Protein AF-A0A507QK58-F1 (afdb_monomer)

InterPro domains:
  IPR000727 Target SNARE coiled-coil homology domain [PS50192] (80-142)
  IPR000727 Target SNARE coiled-coil homology domain [SM00397] (75-142)
  IPR039899 BET1, SNARE domain [cd15853] (83-141)

Structure (mmCIF, N/CA/C/O backbone):
data_AF-A0A507QK58-F1
#
_entry.id   AF-A0A507QK58-F1
#
loop_
_atom_site.group_PDB
_atom_site.id
_atom_site.type_symbol
_atom_site.label_atom_id
_atom_site.label_alt_id
_atom_site.label_comp_id
_atom_site.label_asym_id
_atom_site.label_entity_id
_atom_site.label_seq_id
_atom_site.pdbx_PDB_ins_code
_atom_site.Cartn_x
_atom_site.Cartn_y
_atom_site.Cartn_z
_atom_site.occupancy
_atom_site.B_iso_or_equiv
_atom_site.auth_seq_id
_atom_site.auth_comp_id
_atom_site.auth_asym_id
_atom_site.auth_atom_id
_atom_site.pdbx_PDB_model_num
ATOM 1 N N . MET A 1 1 ? 40.208 -22.226 3.599 1.00 41.59 1 MET A N 1
ATOM 2 C CA . MET A 1 1 ? 40.066 -21.003 4.420 1.00 41.59 1 MET A CA 1
ATOM 3 C C . MET A 1 1 ? 38.641 -20.965 4.947 1.00 41.59 1 MET A C 1
ATOM 5 O O . MET A 1 1 ? 37.721 -20.865 4.149 1.00 41.59 1 MET A O 1
ATOM 9 N N . ALA A 1 2 ? 38.454 -21.193 6.249 1.00 42.97 2 ALA A N 1
ATOM 10 C CA . ALA A 1 2 ? 37.135 -21.342 6.863 1.00 42.97 2 ALA A CA 1
ATOM 11 C C . ALA A 1 2 ? 36.538 -19.976 7.243 1.00 42.97 2 ALA A C 1
ATOM 13 O O . ALA A 1 2 ? 37.202 -19.134 7.845 1.00 42.97 2 ALA A O 1
ATOM 14 N N . SER A 1 3 ? 35.279 -19.784 6.864 1.00 49.81 3 SER A N 1
ATOM 15 C CA . SER A 1 3 ? 34.431 -18.608 7.063 1.00 49.81 3 SER A CA 1
ATOM 16 C C . SER A 1 3 ? 34.150 -18.307 8.540 1.00 49.81 3 SER A C 1
ATOM 18 O O . SER A 1 3 ? 33.699 -19.187 9.274 1.00 49.81 3 SER A O 1
ATOM 20 N N . ARG A 1 4 ? 34.324 -17.047 8.959 1.00 54.19 4 ARG A N 1
ATOM 21 C CA . ARG A 1 4 ? 33.933 -16.551 10.288 1.00 54.19 4 ARG A CA 1
ATOM 22 C C . ARG A 1 4 ? 32.908 -15.425 10.127 1.00 54.19 4 ARG A C 1
ATOM 24 O O . ARG A 1 4 ? 33.273 -14.293 9.837 1.00 54.19 4 ARG A O 1
ATOM 31 N N . PHE A 1 5 ? 31.629 -15.743 10.310 1.00 58.09 5 PHE A N 1
ATOM 32 C CA . PHE A 1 5 ? 30.583 -14.743 10.544 1.00 58.09 5 PHE A CA 1
ATOM 33 C C . PHE A 1 5 ?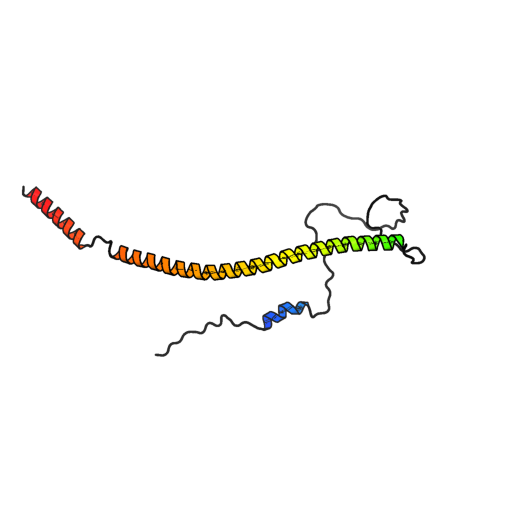 30.425 -14.537 12.061 1.00 58.09 5 PHE A C 1
ATOM 35 O O . PHE A 1 5 ? 30.385 -15.533 12.792 1.00 58.09 5 PHE A O 1
ATOM 42 N N . PRO A 1 6 ? 30.326 -13.294 12.568 1.00 57.03 6 PRO A N 1
ATOM 43 C CA . PRO A 1 6 ? 29.975 -13.048 13.961 1.00 57.03 6 PRO A CA 1
ATOM 44 C C . PRO A 1 6 ? 28.472 -13.305 14.151 1.00 57.03 6 PRO A C 1
ATOM 46 O O . PRO A 1 6 ? 27.645 -12.780 13.408 1.00 57.03 6 PRO A O 1
ATOM 49 N N . ARG A 1 7 ? 28.102 -14.144 15.126 1.00 54.94 7 ARG A N 1
ATOM 50 C CA . ARG A 1 7 ? 26.698 -14.386 15.493 1.00 54.94 7 ARG A CA 1
ATOM 51 C C . ARG A 1 7 ? 26.160 -13.165 16.241 1.00 54.94 7 ARG A C 1
ATOM 53 O O . ARG A 1 7 ? 26.642 -12.849 17.323 1.00 54.94 7 ARG A O 1
ATOM 60 N N . SER A 1 8 ? 25.171 -12.493 15.668 1.00 54.62 8 SER A N 1
ATOM 61 C CA . SER A 1 8 ? 24.401 -11.423 16.301 1.00 54.62 8 SER A CA 1
ATOM 62 C C . SER A 1 8 ? 23.466 -11.992 17.377 1.00 54.62 8 SER A C 1
ATOM 64 O O . SER A 1 8 ? 22.580 -12.794 17.096 1.00 54.62 8 SER A O 1
ATOM 66 N N . THR A 1 9 ? 23.645 -11.563 18.625 1.00 62.59 9 THR A N 1
ATOM 67 C CA . THR A 1 9 ? 22.821 -11.926 19.794 1.00 62.59 9 THR A CA 1
ATOM 68 C C . THR A 1 9 ? 21.680 -10.925 20.010 1.00 62.59 9 THR A C 1
ATOM 70 O O . THR A 1 9 ? 21.532 -10.371 21.094 1.00 62.59 9 THR A O 1
ATOM 73 N N . LEU A 1 10 ? 20.880 -10.647 18.974 1.00 57.41 10 LEU A N 1
ATOM 74 C CA . LEU A 1 10 ? 19.816 -9.628 19.044 1.00 57.41 10 LEU A CA 1
ATOM 75 C C . LEU A 1 10 ? 18.436 -10.180 19.463 1.00 57.41 10 LEU A C 1
ATOM 77 O O . LEU A 1 10 ? 17.461 -9.442 19.487 1.00 57.41 10 LEU A O 1
ATOM 81 N N . HIS A 1 11 ? 18.326 -11.470 19.788 1.00 51.06 11 HIS A N 1
ATOM 82 C CA . HIS A 1 11 ? 17.050 -12.104 20.150 1.00 51.06 11 HIS A CA 1
ATOM 83 C C . HIS A 1 11 ? 17.194 -13.066 21.333 1.00 51.06 11 HIS A C 1
ATOM 85 O O . HIS A 1 11 ? 16.806 -14.232 21.273 1.00 51.06 11 HIS A O 1
ATOM 91 N N . GLN A 1 12 ? 17.737 -12.570 22.442 1.00 51.88 12 GLN A N 1
ATOM 92 C CA . GLN A 1 12 ? 17.616 -13.255 23.724 1.00 51.88 12 GLN A CA 1
ATOM 93 C C . GLN A 1 12 ? 16.283 -12.826 24.356 1.00 51.88 12 GLN A C 1
ATOM 95 O O . GLN A 1 12 ? 16.189 -11.785 24.995 1.00 51.88 12 GLN A O 1
ATOM 100 N N . ARG A 1 13 ? 15.206 -13.578 24.091 1.00 53.75 13 ARG A N 1
ATOM 101 C CA . ARG A 1 13 ? 13.927 -13.394 24.794 1.00 53.75 13 ARG A CA 1
ATOM 102 C C . ARG A 1 13 ? 14.121 -13.840 26.240 1.00 53.75 13 ARG A C 1
ATOM 104 O O . ARG A 1 13 ? 14.173 -15.038 26.502 1.00 53.75 13 ARG A O 1
ATOM 111 N N . ASP A 1 14 ? 14.234 -12.886 27.156 1.00 60.28 14 ASP A N 1
ATOM 112 C CA . ASP A 1 14 ? 14.284 -13.176 28.584 1.00 60.28 14 ASP A CA 1
ATOM 113 C C . ASP A 1 14 ? 12.907 -13.652 29.083 1.00 60.28 14 ASP A C 1
ATOM 115 O O . ASP A 1 14 ? 11.945 -12.880 29.060 1.00 60.28 14 ASP A O 1
ATOM 119 N N . PRO A 1 15 ? 12.777 -14.891 29.599 1.00 57.09 15 PRO A N 1
ATOM 120 C CA . PRO A 1 15 ? 11.518 -15.394 30.158 1.00 57.09 15 PRO A CA 1
ATOM 121 C C . PRO A 1 15 ? 11.108 -14.670 31.453 1.00 57.09 15 PRO A C 1
ATOM 123 O O . PRO A 1 15 ? 9.969 -14.788 31.893 1.00 57.09 15 PRO A O 1
ATOM 126 N N . ARG A 1 16 ? 12.016 -13.887 32.050 1.00 55.53 16 ARG A N 1
ATOM 127 C CA . ARG A 1 16 ? 11.775 -13.089 33.263 1.00 55.53 16 ARG A CA 1
ATOM 128 C C . ARG A 1 16 ? 11.019 -11.782 33.005 1.00 55.53 16 ARG A C 1
ATOM 130 O O . ARG A 1 16 ? 10.465 -11.215 33.936 1.00 55.53 16 ARG A O 1
ATOM 137 N N . ALA A 1 17 ? 10.963 -11.308 31.759 1.00 58.84 17 ALA A N 1
ATOM 138 C CA . ALA A 1 17 ? 10.217 -10.094 31.418 1.00 58.84 17 ALA A CA 1
ATOM 139 C C . ALA A 1 17 ? 8.691 -10.312 31.408 1.00 58.84 17 ALA A C 1
ATOM 141 O O . ALA A 1 17 ? 7.933 -9.352 31.481 1.00 58.84 17 ALA A O 1
ATOM 142 N N . ALA A 1 18 ? 8.230 -11.565 31.326 1.00 58.75 18 ALA A N 1
ATOM 143 C CA . ALA A 1 18 ? 6.805 -11.890 31.338 1.00 58.75 18 ALA A CA 1
ATOM 144 C C . ALA A 1 18 ? 6.197 -11.878 32.753 1.00 58.75 18 ALA A C 1
ATOM 146 O O . ALA A 1 18 ? 5.006 -11.618 32.898 1.00 58.75 18 ALA A O 1
ATOM 147 N N . SER A 1 19 ? 6.992 -12.135 33.799 1.00 61.19 19 SER A N 1
ATOM 148 C CA . SER A 1 19 ? 6.493 -12.218 35.179 1.00 61.19 19 SER A CA 1
ATOM 149 C C . SER A 1 19 ? 6.256 -10.850 35.826 1.00 61.19 19 SER A C 1
ATOM 151 O O . SER A 1 19 ? 5.357 -10.728 36.651 1.00 61.19 19 SER A O 1
ATOM 153 N N . SER A 1 20 ? 6.961 -9.796 35.397 1.00 61.97 20 SER A N 1
ATOM 154 C CA . SER A 1 20 ? 6.752 -8.429 35.910 1.00 61.97 20 SER A CA 1
ATOM 155 C C . SER A 1 20 ? 5.391 -7.833 35.532 1.00 61.97 20 SER A C 1
ATOM 157 O O . SER A 1 20 ? 4.912 -6.914 36.190 1.00 61.97 20 SER A O 1
ATOM 159 N N . LEU A 1 21 ? 4.747 -8.371 34.493 1.00 63.97 21 LEU A N 1
ATOM 160 C CA . LEU A 1 21 ? 3.406 -7.976 34.062 1.00 63.97 21 LEU A CA 1
ATOM 161 C C . LEU A 1 21 ? 2.304 -8.519 34.984 1.00 63.97 21 LEU A C 1
ATOM 163 O O . LEU A 1 21 ? 1.218 -7.946 35.028 1.00 63.97 21 LEU A O 1
ATOM 167 N N . PHE A 1 22 ? 2.577 -9.605 35.712 1.00 60.09 22 PHE A N 1
ATOM 168 C CA . PHE A 1 22 ? 1.600 -10.290 36.564 1.00 60.09 22 PHE A CA 1
ATOM 169 C C . PHE A 1 22 ? 1.853 -10.090 38.069 1.00 60.09 22 PHE A C 1
ATOM 171 O O . PHE A 1 22 ? 0.984 -10.386 38.886 1.00 60.09 22 PHE A O 1
ATOM 178 N N . GLU A 1 23 ? 3.010 -9.527 38.431 1.00 55.25 23 GLU A N 1
ATOM 179 C CA . GLU A 1 23 ? 3.422 -9.197 39.806 1.00 55.25 23 GLU A CA 1
ATOM 180 C C . GLU A 1 23 ? 2.402 -8.297 40.539 1.00 55.25 23 GLU A C 1
ATOM 182 O O . GLU A 1 23 ? 2.231 -8.389 41.751 1.00 55.25 23 GLU A O 1
ATOM 187 N N . SER A 1 24 ? 1.658 -7.459 39.808 1.00 59.06 24 SER A N 1
ATOM 188 C CA . SER A 1 24 ? 0.661 -6.538 40.375 1.00 59.06 24 SER A CA 1
ATOM 189 C C . SER A 1 24 ? -0.609 -7.213 40.910 1.00 59.06 24 SER A C 1
ATOM 191 O O . SER A 1 24 ? -1.412 -6.547 41.562 1.00 59.06 24 SER A O 1
ATOM 193 N N . TYR A 1 25 ? -0.802 -8.515 40.669 1.00 58.44 25 TYR A N 1
ATOM 194 C CA . TYR A 1 25 ? -1.943 -9.276 41.192 1.00 58.44 25 TYR A CA 1
ATOM 195 C C . TYR A 1 25 ? -1.631 -10.056 42.474 1.00 58.44 25 TYR A C 1
ATOM 197 O O . TYR A 1 25 ? -2.552 -10.432 43.201 1.00 58.44 25 TYR A O 1
ATOM 205 N N . THR A 1 26 ? -0.354 -10.297 42.777 1.00 59.94 26 THR A N 1
ATOM 206 C CA . THR A 1 26 ? 0.078 -11.122 43.911 1.00 59.94 26 THR A CA 1
ATOM 207 C C . THR A 1 26 ? 0.685 -10.251 45.003 1.00 59.94 26 THR A C 1
ATOM 209 O O . THR A 1 26 ? 1.892 -10.252 45.215 1.00 59.94 26 THR A O 1
ATOM 212 N N . GLY A 1 27 ? -0.139 -9.473 45.699 1.00 48.28 27 GLY A N 1
ATOM 213 C CA . GLY A 1 27 ? 0.368 -8.642 46.785 1.00 48.28 27 GLY A CA 1
ATOM 214 C C . GLY A 1 27 ? -0.709 -7.803 47.443 1.00 48.28 27 GLY A C 1
ATOM 215 O O . GLY A 1 27 ? -1.173 -6.813 46.892 1.00 48.28 27 GLY A O 1
ATOM 216 N N . ASP A 1 28 ? -1.093 -8.236 48.633 1.00 54.62 28 ASP A N 1
ATOM 217 C CA . ASP A 1 28 ? -1.928 -7.563 49.618 1.00 54.62 28 ASP A CA 1
ATOM 218 C C . ASP A 1 28 ? -1.564 -6.074 49.804 1.00 54.62 28 ASP A C 1
ATOM 220 O O . ASP A 1 28 ? -0.611 -5.742 50.503 1.00 54.62 28 ASP A O 1
ATOM 224 N N . SER A 1 29 ? -2.281 -5.174 49.118 1.00 51.66 29 SER A N 1
ATOM 225 C CA . SER A 1 29 ? -2.412 -3.732 49.401 1.00 51.66 29 SER A CA 1
ATOM 226 C C . SER A 1 29 ? -3.364 -3.114 48.375 1.00 51.66 29 SER A C 1
ATOM 228 O O . SER A 1 29 ? -2.955 -2.723 47.285 1.00 51.66 29 SER A O 1
ATOM 230 N N . ARG A 1 30 ? -4.660 -3.026 48.696 1.00 49.72 30 ARG A N 1
ATOM 231 C CA . ARG A 1 30 ? -5.642 -2.307 47.865 1.00 49.72 30 ARG A CA 1
ATOM 232 C C . ARG A 1 30 ? -5.316 -0.803 47.882 1.00 49.72 30 ARG A C 1
ATOM 234 O O . ARG A 1 30 ? -5.473 -0.189 48.939 1.00 49.72 30 ARG A O 1
ATOM 241 N N . PRO A 1 31 ? -4.922 -0.167 46.764 1.00 52.34 31 PRO A N 1
ATOM 242 C CA . PRO A 1 31 ? -4.894 1.284 46.711 1.00 52.34 31 PRO A CA 1
ATOM 243 C C . PRO A 1 31 ? -6.339 1.792 46.712 1.00 52.34 31 PRO A C 1
ATOM 245 O O . PRO A 1 31 ? -7.188 1.280 45.983 1.00 52.34 31 PRO A O 1
ATOM 248 N N . THR A 1 32 ? -6.625 2.788 47.552 1.00 55.47 32 THR A N 1
ATOM 249 C CA . THR A 1 32 ? -7.909 3.499 47.549 1.00 55.47 32 THR A CA 1
ATOM 250 C C . THR A 1 32 ? -8.232 3.972 46.129 1.00 55.47 32 THR A C 1
ATOM 252 O O . THR A 1 32 ? -7.401 4.598 45.464 1.00 55.47 32 THR A O 1
ATOM 255 N N . SER A 1 33 ? -9.413 3.611 45.631 1.00 46.31 33 SER A N 1
ATOM 256 C CA . SER A 1 33 ? -9.866 3.914 44.277 1.00 46.31 33 SER A CA 1
ATOM 257 C C . SER A 1 33 ? -9.930 5.428 44.077 1.00 46.31 33 SER A C 1
ATOM 259 O O . SER A 1 33 ? -10.878 6.090 44.496 1.00 46.31 33 SER A O 1
ATOM 261 N N . ARG A 1 34 ? -8.911 6.001 43.432 1.00 49.78 34 ARG A N 1
ATOM 262 C CA . ARG A 1 34 ? -8.922 7.401 43.007 1.00 49.78 34 ARG A CA 1
ATOM 263 C C . ARG A 1 34 ? -9.759 7.495 41.734 1.00 49.78 34 ARG A C 1
ATOM 265 O O . ARG A 1 34 ? -9.267 7.223 40.643 1.00 49.78 34 ARG A O 1
ATOM 272 N N . SER A 1 35 ? -11.036 7.833 41.889 1.00 45.59 35 SER A N 1
ATOM 273 C CA . SER A 1 35 ? -11.946 8.107 40.773 1.00 45.59 35 SER A CA 1
ATOM 274 C C . SER A 1 35 ? -11.328 9.139 39.811 1.00 45.59 35 SER A C 1
ATOM 276 O O . SER A 1 35 ? -10.683 10.081 40.287 1.00 45.59 35 SER A O 1
ATOM 278 N N . PRO A 1 36 ? -11.504 9.015 38.479 1.00 48.09 36 PRO A N 1
ATOM 279 C CA . PRO A 1 36 ? -10.909 9.944 37.525 1.00 48.09 36 PRO A CA 1
ATOM 280 C C . PRO A 1 36 ? -11.468 11.350 37.751 1.00 48.09 36 PRO A C 1
ATOM 282 O O . PRO A 1 36 ? -12.677 11.576 37.650 1.00 48.09 36 PRO A O 1
ATOM 285 N N . ALA A 1 37 ? -10.588 12.295 38.078 1.00 43.47 37 ALA A N 1
ATOM 286 C CA . ALA A 1 37 ? -10.944 13.698 38.209 1.00 43.47 37 ALA A CA 1
ATOM 287 C C . ALA A 1 37 ? -11.454 14.220 36.857 1.00 43.47 37 ALA A C 1
ATOM 289 O O . ALA A 1 37 ? -10.777 14.096 35.835 1.00 43.47 37 ALA A O 1
ATOM 290 N N . ARG A 1 38 ? -12.661 14.794 36.853 1.00 41.31 38 ARG A N 1
ATOM 291 C CA . ARG A 1 38 ? -13.209 15.479 35.682 1.00 41.31 38 ARG A CA 1
ATOM 292 C C . ARG A 1 38 ? -12.368 16.724 35.402 1.00 41.31 38 ARG A C 1
ATOM 294 O O . ARG A 1 38 ? -12.188 17.570 36.272 1.00 41.31 38 ARG A O 1
ATOM 301 N N . VAL A 1 39 ? -11.846 16.811 34.185 1.00 40.22 39 VAL A N 1
ATOM 302 C CA . VAL A 1 39 ? -11.106 17.967 33.676 1.00 40.22 39 VAL A CA 1
ATOM 303 C C . VAL A 1 39 ? -12.104 19.069 33.307 1.00 40.22 39 VAL A C 1
ATOM 305 O O . VAL A 1 39 ? -12.899 18.886 32.390 1.00 40.22 39 VAL A O 1
ATOM 308 N N . GLY A 1 40 ? -12.029 20.209 34.006 1.00 38.16 40 GLY A N 1
ATOM 309 C CA . GLY A 1 40 ? -12.534 21.511 33.547 1.00 38.16 40 GLY A CA 1
ATOM 310 C C . GLY A 1 40 ? -13.610 22.175 34.420 1.00 38.16 40 GLY A C 1
ATOM 311 O O . GLY A 1 40 ? -14.728 21.679 34.503 1.00 38.16 40 GLY A O 1
ATOM 312 N N . GLY A 1 41 ? -13.296 23.352 34.986 1.00 35.06 41 GLY A N 1
ATOM 313 C CA . GLY A 1 41 ? -14.294 24.318 35.478 1.00 35.06 41 GLY A CA 1
ATOM 314 C C . GLY A 1 41 ? -13.912 25.057 36.767 1.00 35.06 41 GLY A C 1
ATOM 315 O O . GLY A 1 41 ? -13.755 24.442 37.811 1.00 35.06 41 GLY A O 1
ATOM 316 N N . TYR A 1 42 ? -13.772 26.380 36.673 1.00 35.75 42 TYR A N 1
ATOM 317 C CA . TYR A 1 42 ? -13.402 27.350 37.715 1.00 35.75 42 TYR A CA 1
ATOM 318 C C . TYR A 1 42 ? -14.343 27.408 38.943 1.00 35.75 42 TYR A C 1
ATOM 320 O O . TYR A 1 42 ? -15.558 27.388 38.774 1.00 35.75 42 TYR A O 1
ATOM 328 N N . GLY A 1 43 ? -13.782 27.691 40.134 1.00 37.69 43 GLY A N 1
ATOM 329 C CA . GLY A 1 43 ? -14.437 28.523 41.165 1.00 37.69 43 GLY A CA 1
ATOM 330 C C . GLY A 1 43 ? -14.591 27.950 42.589 1.00 37.69 43 GLY A C 1
ATOM 331 O O . GLY A 1 43 ? -15.282 26.961 42.784 1.00 37.69 43 GLY A O 1
ATOM 332 N N . GLY A 1 44 ? -14.046 28.672 43.585 1.00 33.81 44 GLY A N 1
ATOM 333 C CA . GLY A 1 44 ? -14.637 28.829 44.932 1.00 33.81 44 GLY A CA 1
ATOM 334 C C . GLY A 1 44 ? -14.149 27.924 46.082 1.00 33.81 44 GLY A C 1
ATOM 335 O O . GLY A 1 44 ? -14.522 26.764 46.176 1.00 33.81 44 GLY A O 1
ATOM 336 N N . TYR A 1 45 ? -13.385 28.499 47.017 1.00 31.61 45 TYR A N 1
ATOM 337 C CA . TYR A 1 45 ? -13.095 28.002 48.384 1.00 31.61 45 TYR A CA 1
ATOM 338 C C . TYR A 1 45 ? -14.214 28.460 49.370 1.00 31.61 45 TYR A C 1
ATOM 340 O O . TYR A 1 45 ? -14.938 29.391 49.021 1.00 31.61 45 TYR A O 1
ATOM 348 N N . PRO A 1 46 ? -14.233 28.066 50.666 1.00 57.69 46 PRO A N 1
ATOM 349 C CA . PRO A 1 46 ? -14.434 26.754 51.308 1.00 57.69 46 PRO A CA 1
ATOM 350 C C . PRO A 1 46 ? -15.630 26.790 52.309 1.00 57.69 46 PRO A C 1
ATOM 352 O O . PRO A 1 46 ? -16.202 27.847 52.559 1.00 57.69 46 PRO A O 1
ATOM 355 N N . GLY A 1 47 ? -15.985 25.686 52.982 1.00 36.03 47 GLY A N 1
ATOM 356 C CA . GLY A 1 47 ? -16.979 25.777 54.064 1.00 36.03 47 GLY A CA 1
ATOM 357 C C . GLY A 1 47 ? -17.139 24.538 54.936 1.00 36.03 47 GLY A C 1
ATOM 358 O O . GLY A 1 47 ? -17.724 23.550 54.516 1.00 36.03 47 GLY A O 1
ATOM 359 N N . SER A 1 48 ? -16.610 24.649 56.154 1.00 40.91 48 SER A N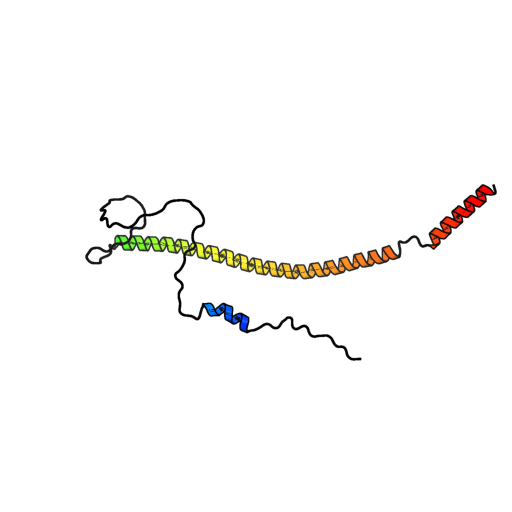 1
ATOM 360 C CA . SER A 1 48 ? -16.716 23.748 57.306 1.00 40.91 48 SER A CA 1
ATOM 361 C C . SER A 1 48 ? -18.160 23.424 57.716 1.00 40.91 48 SER A C 1
ATOM 363 O O . SER A 1 48 ? -19.082 24.195 57.461 1.00 40.91 48 SER A O 1
ATOM 365 N N . GLY A 1 49 ? -18.316 22.284 58.394 1.00 50.12 49 GLY A N 1
ATOM 366 C CA . GLY A 1 49 ? -19.587 21.692 58.797 1.00 50.12 49 GLY A CA 1
ATOM 367 C C . GLY A 1 49 ? -20.436 22.531 59.749 1.00 50.12 49 GLY A C 1
ATOM 368 O O . GLY A 1 49 ? -19.945 23.389 60.480 1.00 50.12 49 GLY A O 1
ATOM 369 N N . SER A 1 50 ? -21.729 22.223 59.753 1.00 35.19 50 SER A N 1
ATOM 370 C CA . SER A 1 50 ? -22.636 22.487 60.868 1.00 35.19 50 SER A CA 1
ATOM 371 C C . SER A 1 50 ? -23.831 21.535 60.794 1.00 35.19 50 SER A C 1
ATOM 373 O O . SER A 1 50 ? -24.448 21.364 59.742 1.00 35.19 50 SER A O 1
ATOM 375 N N . ASP A 1 51 ? -24.101 20.887 61.926 1.00 52.47 51 ASP A N 1
ATOM 376 C CA . ASP A 1 51 ? -25.312 20.129 62.217 1.00 52.47 51 ASP A CA 1
ATOM 377 C C . ASP A 1 51 ? -26.562 20.988 62.005 1.00 52.47 51 ASP A C 1
ATOM 379 O O . ASP A 1 51 ? -26.670 22.105 62.514 1.00 52.47 51 ASP A O 1
ATOM 383 N N . GLY A 1 52 ? -27.541 20.438 61.291 1.00 34.16 52 GLY A N 1
ATOM 384 C CA . GLY A 1 52 ? -28.832 21.073 61.078 1.00 34.16 52 GLY A CA 1
ATOM 385 C C . GLY A 1 52 ? -29.895 20.031 60.773 1.00 34.16 52 GLY A C 1
ATOM 386 O O . GLY A 1 52 ? -29.991 19.533 59.654 1.00 34.16 52 GLY A O 1
ATOM 387 N N . TYR A 1 53 ? -30.716 19.710 61.773 1.00 48.94 53 TYR A N 1
ATOM 388 C CA . TYR A 1 53 ? -31.969 18.989 61.582 1.00 48.94 53 TYR A CA 1
ATOM 389 C C . TYR A 1 53 ? -32.915 19.873 60.764 1.00 48.94 53 TYR A C 1
ATOM 391 O O . TYR A 1 53 ? -33.522 20.798 61.300 1.00 48.94 53 TYR A O 1
ATOM 399 N N . VAL A 1 54 ? -33.045 19.600 59.465 1.00 37.75 54 VAL A N 1
ATOM 400 C CA . VAL A 1 54 ? -34.004 20.295 58.598 1.00 37.75 54 VAL A CA 1
ATOM 401 C C . VAL A 1 54 ? -35.112 19.325 58.211 1.00 37.75 54 VAL A C 1
ATOM 403 O O . VAL A 1 54 ? -34.969 18.475 57.334 1.00 37.75 54 VAL A O 1
ATOM 406 N N . ASN A 1 55 ? -36.242 19.462 58.899 1.00 58.28 55 ASN A N 1
ATOM 407 C CA . ASN A 1 55 ? -37.513 18.876 58.504 1.00 58.28 55 ASN A CA 1
ATOM 408 C C . ASN A 1 55 ? -38.022 19.682 57.297 1.00 58.28 55 ASN A C 1
ATOM 410 O O . ASN A 1 55 ? -38.527 20.793 57.450 1.00 58.28 55 ASN A O 1
ATOM 414 N N . GLY A 1 56 ? -37.788 19.169 56.089 1.00 40.94 56 GLY A N 1
ATOM 415 C CA . GLY A 1 56 ? -38.016 19.892 54.841 1.00 40.94 56 GLY A CA 1
ATOM 416 C C . GLY A 1 56 ? -38.703 19.024 53.799 1.00 40.94 56 GLY A C 1
ATOM 417 O O . GLY A 1 56 ? -38.070 18.233 53.105 1.00 40.94 56 GLY A O 1
ATOM 418 N N . ARG A 1 57 ? -40.018 19.209 53.676 1.00 51.50 57 ARG A N 1
ATOM 419 C CA . ARG A 1 57 ? -40.855 18.796 52.545 1.00 51.50 57 ARG A CA 1
ATOM 420 C C . ARG A 1 57 ? -40.275 19.379 51.247 1.00 51.50 57 ARG A C 1
ATOM 422 O O . ARG A 1 57 ? -40.581 20.509 50.891 1.00 51.50 57 ARG A O 1
ATOM 429 N N . GLY A 1 58 ? -39.435 18.606 50.564 1.00 42.59 58 GLY A N 1
ATOM 430 C CA . GLY A 1 58 ? -38.770 18.994 49.321 1.00 42.59 58 GLY A CA 1
ATOM 431 C C . GLY A 1 58 ? -39.133 18.068 48.168 1.00 42.59 58 GLY A C 1
ATOM 432 O O . GLY A 1 58 ? -38.670 16.932 48.084 1.00 42.59 58 GLY A O 1
ATOM 433 N N . THR A 1 59 ? -39.981 18.569 47.281 1.00 51.12 59 THR A N 1
ATOM 434 C CA . THR A 1 59 ? -40.206 18.095 45.914 1.00 51.12 59 THR A CA 1
ATOM 435 C C . THR A 1 59 ? -38.890 18.182 45.139 1.00 51.12 59 THR A C 1
ATOM 437 O O . THR A 1 59 ? -38.477 19.255 44.715 1.00 51.12 59 THR A O 1
ATOM 440 N N . GLY A 1 60 ? -38.213 17.051 44.979 1.00 46.06 60 GLY A N 1
ATOM 441 C CA . GLY A 1 60 ? -37.002 16.929 44.178 1.00 46.06 60 GLY A CA 1
ATOM 442 C C . GLY A 1 60 ? -36.668 15.455 44.021 1.00 46.06 60 GLY A C 1
ATOM 443 O O . GLY A 1 60 ? -36.424 14.769 45.011 1.00 46.06 60 GLY A O 1
ATOM 444 N N . ALA A 1 61 ? -36.733 14.955 42.789 1.00 56.28 61 ALA A N 1
ATOM 445 C CA . ALA A 1 61 ? -36.360 13.594 42.426 1.00 56.28 61 ALA A CA 1
ATOM 446 C C . ALA A 1 61 ? -34.831 13.445 42.513 1.00 56.28 61 ALA A C 1
ATOM 448 O O . ALA A 1 61 ? -34.121 13.501 41.517 1.00 56.28 61 ALA A O 1
ATOM 449 N N . GLY A 1 62 ? -34.329 13.343 43.739 1.00 62.00 62 GLY A N 1
ATOM 450 C CA . GLY A 1 62 ? -32.963 12.959 44.063 1.00 62.00 62 GLY A CA 1
ATOM 451 C C . GLY A 1 62 ? -32.998 11.735 44.968 1.00 62.00 62 GLY A C 1
ATOM 452 O O . GLY A 1 62 ? -33.926 11.588 45.770 1.00 62.00 62 GLY A O 1
ATOM 453 N N . TYR A 1 63 ? -32.007 10.858 44.802 1.00 55.03 63 TYR A N 1
ATOM 454 C CA . TYR A 1 63 ? -31.828 9.621 45.561 1.00 55.03 63 TYR A CA 1
ATOM 455 C C . TYR A 1 63 ? -32.096 9.850 47.055 1.00 55.03 63 TYR A C 1
ATOM 457 O O . TYR A 1 63 ? -31.364 10.573 47.732 1.00 55.03 63 TYR A O 1
ATOM 465 N N . ARG A 1 64 ? -33.180 9.259 47.571 1.00 66.31 64 ARG A N 1
ATOM 466 C CA . ARG A 1 64 ? -33.499 9.311 48.998 1.00 66.31 64 ARG A CA 1
ATOM 467 C C . ARG A 1 64 ? -32.681 8.244 49.706 1.00 66.31 64 ARG A C 1
ATOM 469 O O . ARG A 1 64 ? -32.977 7.059 49.588 1.00 66.31 64 ARG A O 1
ATOM 476 N N . THR A 1 65 ? -31.666 8.670 50.447 1.00 60.06 65 THR A N 1
ATOM 477 C CA . THR A 1 65 ? -30.938 7.805 51.377 1.00 60.06 65 THR A CA 1
ATOM 478 C C . THR A 1 65 ? -31.930 7.175 52.351 1.00 60.06 65 THR A C 1
ATOM 480 O O . THR A 1 65 ? -32.680 7.894 53.014 1.00 60.06 65 THR A O 1
ATOM 483 N N . ALA A 1 66 ? -31.945 5.842 52.439 1.00 61.09 66 ALA A N 1
ATOM 484 C CA . ALA A 1 66 ? -32.753 5.119 53.414 1.00 61.09 66 ALA A CA 1
ATOM 485 C C . ALA A 1 66 ? -32.187 5.364 54.817 1.00 61.09 66 ALA A C 1
ATOM 487 O O . ALA A 1 66 ? -31.340 4.619 55.305 1.00 61.09 66 ALA A O 1
ATOM 488 N N . THR A 1 67 ? -32.614 6.445 55.462 1.00 66.50 67 THR A N 1
ATOM 489 C CA . THR A 1 67 ? -32.306 6.672 56.869 1.00 66.50 67 THR A CA 1
ATOM 490 C C . THR A 1 67 ? -33.213 5.770 57.714 1.00 66.50 67 THR A C 1
ATOM 492 O O . THR A 1 67 ? -34.440 5.832 57.580 1.00 66.50 67 THR A O 1
ATOM 495 N N . PRO A 1 68 ? -32.645 4.874 58.542 1.00 62.81 68 PRO A N 1
ATOM 496 C CA . PRO A 1 68 ? -33.439 4.002 59.396 1.00 62.81 68 PRO A CA 1
ATOM 497 C C . PRO A 1 68 ? -34.193 4.835 60.435 1.00 62.81 68 PRO A C 1
ATOM 499 O O . PRO A 1 68 ? -33.699 5.861 60.909 1.00 62.81 68 PRO A O 1
ATOM 502 N N . ASN A 1 69 ? -35.398 4.396 60.808 1.00 70.12 69 ASN A N 1
ATOM 503 C CA . ASN A 1 69 ? -36.098 5.020 61.929 1.00 70.12 69 ASN A CA 1
ATOM 504 C C . ASN A 1 69 ? -35.324 4.784 63.245 1.00 70.12 69 ASN A C 1
ATOM 506 O O . ASN A 1 69 ? -34.409 3.964 63.311 1.00 70.12 69 ASN A O 1
ATOM 510 N N . SER A 1 70 ? -35.718 5.449 64.330 1.00 65.38 70 SER A N 1
ATOM 511 C CA . SER A 1 70 ? -35.105 5.319 65.665 1.00 65.38 70 SER A CA 1
ATOM 512 C C . SER A 1 70 ? -35.137 3.899 66.267 1.00 65.38 70 SER A C 1
ATOM 514 O O . SER A 1 70 ? -34.576 3.678 67.336 1.00 65.38 70 SER A O 1
ATOM 516 N N . LYS A 1 71 ? -35.767 2.930 65.591 1.00 70.19 71 LYS A N 1
ATOM 517 C CA . LYS A 1 71 ? -35.794 1.497 65.922 1.00 70.19 71 LYS A CA 1
ATOM 518 C C . LYS A 1 71 ? -35.002 0.632 64.926 1.00 70.19 71 LYS A C 1
ATOM 520 O O . LYS A 1 71 ? -35.113 -0.588 64.970 1.00 70.19 71 LYS A O 1
ATOM 525 N N . GLY A 1 72 ? -34.233 1.238 64.018 1.00 65.38 72 GLY A N 1
ATOM 526 C CA . GLY A 1 72 ? -33.431 0.530 63.016 1.00 65.38 72 GLY A CA 1
ATOM 527 C C . GLY A 1 72 ? -34.238 -0.064 61.859 1.00 65.38 72 GLY A C 1
ATOM 528 O O . GLY A 1 72 ? -33.698 -0.842 61.079 1.00 65.38 72 GLY A O 1
ATOM 529 N N . GLN A 1 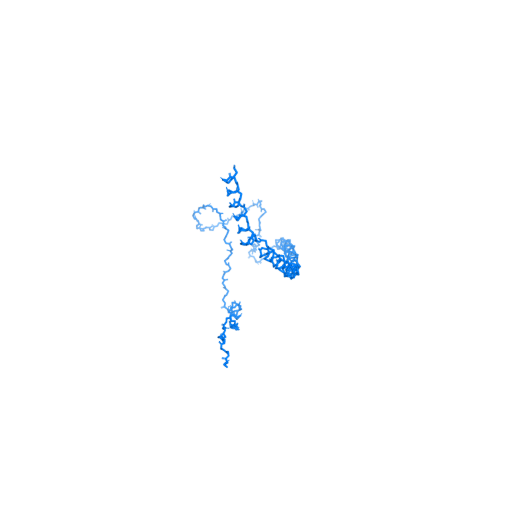73 ? -35.526 0.266 61.738 1.00 69.50 73 GLN A N 1
ATOM 530 C CA . GLN A 1 73 ? -36.386 -0.291 60.699 1.00 69.50 73 GLN A CA 1
ATOM 531 C C . GLN A 1 73 ? -36.339 0.605 59.465 1.00 69.50 73 GLN A C 1
ATOM 533 O O . GLN A 1 73 ? -36.635 1.804 59.527 1.00 69.50 73 GLN A O 1
ATOM 538 N N . TYR A 1 74 ? -35.963 0.008 58.342 1.00 66.19 74 TYR A N 1
ATOM 539 C CA . TYR A 1 74 ? -36.057 0.628 57.031 1.00 66.19 74 TYR A CA 1
ATOM 540 C C . TYR A 1 74 ? -37.505 0.539 56.546 1.00 66.19 74 TYR A C 1
ATOM 542 O O . TYR A 1 74 ? -38.184 -0.464 56.761 1.00 66.19 74 TYR A O 1
ATOM 550 N N . SER A 1 75 ? -38.003 1.601 55.919 1.00 73.31 75 SER A N 1
ATOM 551 C CA . SER A 1 75 ? -39.339 1.570 55.325 1.00 73.31 75 SER A CA 1
ATOM 552 C C . SER A 1 75 ? -39.312 0.698 54.071 1.00 73.31 75 SER A C 1
ATOM 554 O O . SER A 1 75 ? -38.560 0.971 53.138 1.00 73.31 75 SER A O 1
ATOM 556 N N . ASP A 1 76 ? -40.145 -0.341 54.057 1.00 70.88 76 ASP A N 1
ATOM 557 C CA . ASP A 1 76 ? -40.266 -1.320 52.966 1.00 70.88 76 ASP A CA 1
ATOM 558 C C . ASP A 1 76 ? -40.495 -0.645 51.600 1.00 70.88 76 ASP A C 1
ATOM 560 O O . ASP A 1 76 ? -39.834 -0.944 50.612 1.00 70.88 76 ASP A O 1
ATOM 564 N N . ALA A 1 77 ? -41.316 0.408 51.571 1.00 71.38 77 ALA A N 1
ATOM 565 C CA . ALA A 1 77 ? -41.545 1.214 50.372 1.00 71.38 77 ALA A CA 1
ATOM 566 C C . ALA A 1 77 ? -40.291 1.959 49.861 1.00 71.38 77 ALA A C 1
ATOM 568 O O . ALA A 1 77 ? -40.150 2.171 48.659 1.00 71.38 77 ALA A O 1
ATOM 569 N N . VAL A 1 78 ? -39.371 2.370 50.743 1.00 72.50 78 VAL A N 1
ATOM 570 C CA . VAL A 1 78 ? -38.118 3.040 50.343 1.00 72.50 78 VAL A CA 1
ATOM 571 C C . VAL A 1 78 ? -37.098 2.013 49.862 1.00 72.50 78 VAL A C 1
ATOM 573 O O . VAL A 1 78 ? -36.456 2.258 48.843 1.00 72.50 78 VAL A O 1
ATOM 576 N N . LEU A 1 79 ? -37.009 0.861 50.536 1.00 73.69 79 LEU A N 1
ATOM 577 C CA . LEU A 1 79 ? -36.212 -0.297 50.113 1.00 73.69 79 LEU A CA 1
ATOM 578 C C . LEU A 1 79 ? -36.632 -0.792 48.727 1.00 73.69 79 LEU A C 1
ATOM 580 O O . LEU A 1 79 ? -35.797 -0.842 47.832 1.00 73.69 79 LEU A O 1
ATOM 584 N N . SER A 1 80 ? -37.928 -1.022 48.517 1.00 76.81 80 SER A N 1
ATOM 585 C CA . SER A 1 80 ? -38.493 -1.406 47.219 1.00 76.81 80 SER A CA 1
ATOM 586 C C . SER A 1 80 ? -38.233 -0.350 46.133 1.00 76.81 80 SER A C 1
ATOM 588 O O . SER A 1 80 ? -37.920 -0.685 44.988 1.00 76.81 80 SER A O 1
ATOM 590 N N . SER A 1 81 ? -38.285 0.945 46.472 1.00 73.81 81 SER A N 1
ATOM 591 C CA . SER A 1 81 ? -37.949 2.004 45.506 1.00 73.81 81 SER A CA 1
ATOM 592 C C . SER A 1 81 ? -36.454 2.061 45.165 1.00 73.81 81 SER A C 1
ATOM 594 O O . SER A 1 81 ? -36.104 2.439 44.051 1.00 73.81 81 SER A O 1
ATOM 596 N N . LEU A 1 82 ? -35.571 1.719 46.110 1.00 76.25 82 LEU A N 1
ATOM 597 C CA . LEU A 1 82 ? -34.121 1.680 45.897 1.00 76.25 82 LEU A CA 1
ATOM 598 C C . LEU A 1 82 ? -33.713 0.435 45.107 1.00 76.25 82 LEU A C 1
ATOM 600 O O . LEU A 1 82 ? -32.853 0.535 44.239 1.00 76.25 82 LEU A O 1
ATOM 604 N N . GLU A 1 83 ? -34.354 -0.702 45.365 1.00 73.06 83 GLU A N 1
ATOM 605 C CA . GLU A 1 83 ? -34.152 -1.954 44.635 1.00 73.06 83 GLU A CA 1
ATOM 606 C C . GLU A 1 83 ? -34.648 -1.842 43.190 1.00 73.06 83 GLU A C 1
ATOM 608 O O . GLU A 1 83 ? -33.871 -2.054 42.267 1.00 73.06 83 GLU A O 1
ATOM 613 N N . SER A 1 84 ? -35.879 -1.363 42.970 1.00 77.56 84 SER A N 1
ATOM 614 C CA . SER A 1 84 ? -36.402 -1.143 41.608 1.00 77.56 84 SER A CA 1
ATOM 615 C C . SER A 1 84 ? -35.599 -0.114 40.802 1.00 77.56 84 SER A C 1
ATOM 617 O O . SER A 1 84 ? -35.494 -0.227 39.581 1.00 77.56 84 SER A O 1
ATOM 619 N N . GLN A 1 85 ? -34.991 0.879 41.462 1.00 74.50 85 GLN A N 1
ATOM 620 C CA . GLN A 1 85 ? -34.035 1.787 40.819 1.00 74.50 85 GLN A CA 1
ATOM 621 C C . GLN A 1 85 ? -32.721 1.092 40.477 1.00 74.50 85 GLN A C 1
ATOM 623 O O . GLN A 1 85 ? -32.177 1.321 39.397 1.00 74.50 85 GLN A O 1
ATOM 628 N N . ASN A 1 86 ? -32.209 0.263 41.385 1.00 82.19 86 ASN A N 1
ATOM 629 C CA . ASN A 1 86 ? -30.994 -0.493 41.138 1.00 82.19 86 ASN A CA 1
ATOM 630 C C . ASN A 1 86 ? -31.186 -1.460 39.965 1.00 82.19 86 ASN A C 1
ATOM 632 O O . ASN A 1 86 ? -30.344 -1.481 39.077 1.00 82.19 86 ASN A O 1
ATOM 636 N N . ASP A 1 87 ? -32.320 -2.158 39.889 1.00 82.62 87 ASP A N 1
ATOM 637 C CA . ASP A 1 87 ? -32.651 -3.057 38.780 1.00 82.62 87 ASP A CA 1
ATOM 638 C C . ASP A 1 87 ? -32.716 -2.318 37.437 1.00 82.62 87 ASP A C 1
ATOM 640 O O . ASP A 1 87 ? -32.145 -2.782 36.449 1.00 82.62 87 ASP A O 1
ATOM 644 N N . ALA A 1 88 ? -33.322 -1.126 37.403 1.00 81.50 88 ALA 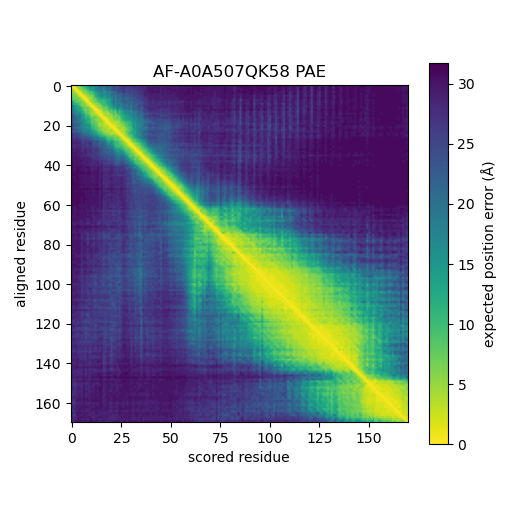A N 1
ATOM 645 C CA . ALA A 1 88 ? -33.349 -0.290 36.202 1.00 81.50 88 ALA A CA 1
ATOM 646 C C . ALA A 1 88 ? -31.941 0.196 35.791 1.00 81.50 88 ALA A C 1
ATOM 648 O O . ALA A 1 88 ? -31.608 0.264 34.604 1.00 81.50 88 ALA A O 1
ATOM 649 N N . GLU A 1 89 ? -31.082 0.519 36.761 1.00 80.62 89 GLU A N 1
ATOM 650 C CA . GLU A 1 89 ? -29.693 0.910 36.503 1.00 80.62 89 GLU A CA 1
ATOM 651 C C . GLU A 1 89 ? -28.839 -0.284 36.039 1.00 80.62 89 GLU A C 1
ATOM 653 O O . GLU A 1 89 ? -28.055 -0.156 35.093 1.00 80.62 89 GLU A O 1
ATOM 658 N N . VAL A 1 90 ? -29.034 -1.463 36.635 1.00 83.44 90 VAL A N 1
ATOM 659 C CA . VAL A 1 90 ? -28.379 -2.726 36.267 1.00 83.44 90 VAL A CA 1
ATOM 660 C C . VAL A 1 90 ? -28.798 -3.170 34.869 1.00 83.44 90 VAL A C 1
ATOM 662 O O . VAL A 1 90 ? -27.942 -3.583 34.081 1.00 83.44 90 VAL A O 1
ATOM 665 N N . GLU A 1 91 ? -30.070 -3.017 34.502 1.00 87.88 91 GLU A N 1
ATOM 666 C CA . GLU A 1 91 ? -30.548 -3.252 33.139 1.00 87.88 91 GLU A CA 1
ATOM 667 C C . GLU A 1 91 ? -29.817 -2.333 32.147 1.00 87.88 91 GLU A C 1
ATOM 669 O O . GLU A 1 91 ? -29.263 -2.809 31.147 1.00 87.88 91 GLU A O 1
ATOM 674 N N . GLY A 1 92 ? -29.686 -1.044 32.478 1.00 87.25 92 GLY A N 1
ATOM 675 C CA . GLY A 1 92 ? -28.928 -0.074 31.688 1.00 87.25 92 GLY A CA 1
ATOM 676 C C . GLY A 1 92 ? -27.435 -0.410 31.562 1.00 87.25 92 GLY A C 1
ATOM 677 O O . GLY A 1 92 ? -26.849 -0.256 30.486 1.00 87.25 92 GLY A O 1
ATOM 678 N N . ILE A 1 93 ? -26.801 -0.903 32.629 1.00 89.00 93 ILE A N 1
ATOM 679 C CA . ILE A 1 93 ? -25.406 -1.368 32.602 1.00 89.00 93 ILE A CA 1
ATOM 680 C C . ILE A 1 93 ? -25.279 -2.621 31.729 1.00 89.00 93 ILE A C 1
ATOM 682 O O . ILE A 1 93 ? -24.367 -2.704 30.904 1.00 89.00 93 ILE A O 1
ATOM 686 N N . SER A 1 94 ? -26.210 -3.570 31.838 1.00 89.25 94 SER A N 1
ATOM 687 C CA . SER A 1 94 ? -26.199 -4.801 31.044 1.00 89.25 94 SER A CA 1
ATOM 688 C C . SER A 1 94 ? -26.331 -4.522 29.541 1.00 89.25 94 SER A C 1
ATOM 690 O O . SER A 1 94 ? -25.623 -5.131 28.734 1.00 89.25 94 SER A O 1
ATOM 692 N N . ALA A 1 95 ? -27.156 -3.540 29.161 1.00 91.50 95 ALA A N 1
ATOM 693 C CA . ALA A 1 95 ? -27.301 -3.087 27.783 1.00 91.50 95 ALA A CA 1
ATOM 694 C C . ALA A 1 95 ? -25.995 -2.473 27.251 1.00 91.50 95 ALA A C 1
ATOM 696 O O . ALA A 1 95 ? -25.548 -2.813 26.154 1.00 91.50 95 ALA A O 1
ATOM 697 N N . LYS A 1 96 ? -25.321 -1.641 28.057 1.00 93.81 96 LYS A N 1
ATOM 698 C CA . LYS A 1 96 ? -24.012 -1.062 27.703 1.00 93.81 96 LYS A CA 1
ATOM 699 C C . LYS A 1 96 ? -22.932 -2.132 27.542 1.00 93.81 96 LYS A C 1
ATOM 701 O O . LYS A 1 96 ? -22.148 -2.068 26.599 1.00 93.81 96 LYS A O 1
ATOM 706 N N . VAL A 1 97 ? -22.898 -3.135 28.420 1.00 96.06 97 VAL A N 1
ATOM 707 C CA . VAL A 1 97 ? -21.937 -4.247 28.327 1.00 96.06 97 VAL A CA 1
ATOM 708 C C . VAL A 1 97 ? -22.176 -5.080 27.067 1.00 96.06 97 VAL A C 1
ATOM 710 O O . VAL A 1 97 ? -21.215 -5.463 26.401 1.00 96.06 97 VAL A O 1
ATOM 713 N N . ARG A 1 98 ? -23.439 -5.324 26.693 1.00 93.06 98 ARG A N 1
ATOM 714 C CA . ARG A 1 98 ? -23.775 -6.006 25.432 1.00 93.06 98 ARG A CA 1
ATOM 715 C C . ARG A 1 98 ? -23.290 -5.219 24.215 1.00 93.06 98 ARG A C 1
ATOM 717 O O . ARG A 1 98 ? -22.663 -5.819 23.348 1.00 93.06 98 ARG A O 1
ATOM 724 N N . ALA A 1 99 ? -23.484 -3.901 24.198 1.00 93.12 99 ALA A N 1
ATOM 725 C CA . ALA A 1 99 ? -22.981 -3.046 23.124 1.00 93.12 99 ALA A CA 1
ATOM 726 C C . ALA A 1 99 ? -21.442 -3.073 23.031 1.00 93.12 99 ALA A C 1
ATOM 728 O O . ALA A 1 99 ? -20.881 -3.248 21.953 1.00 93.12 99 ALA A O 1
ATOM 729 N N . LEU A 1 100 ? -20.736 -2.976 24.163 1.00 95.62 100 LEU A N 1
ATOM 730 C CA . LEU A 1 100 ? -19.270 -3.080 24.184 1.00 95.62 100 LEU A CA 1
ATOM 731 C C . LEU A 1 100 ? -18.778 -4.451 23.704 1.00 95.62 100 LEU A C 1
ATOM 733 O O . LEU A 1 100 ? -17.786 -4.532 22.978 1.00 95.62 100 LEU A O 1
ATOM 737 N N . LYS A 1 101 ? -19.474 -5.531 24.080 1.00 96.38 101 LYS A N 1
ATOM 738 C CA . LYS A 1 101 ? -19.176 -6.884 23.600 1.00 96.38 101 LYS A CA 1
ATOM 739 C C . LYS A 1 101 ? -19.334 -6.979 22.084 1.00 96.38 101 LYS A C 1
ATOM 741 O O . LYS A 1 101 ? -18.466 -7.551 21.436 1.00 96.38 101 LYS A O 1
ATOM 746 N N . GLU A 1 102 ? -20.405 -6.426 21.529 1.00 95.06 102 GLU A N 1
ATOM 747 C CA . GLU A 1 102 ? -20.650 -6.414 20.085 1.00 95.06 102 GLU A CA 1
ATOM 748 C C . GLU A 1 102 ? -19.542 -5.672 19.331 1.00 95.06 102 GLU A C 1
ATOM 750 O O . GLU A 1 102 ? -18.955 -6.232 18.409 1.00 95.06 102 GLU A O 1
ATOM 755 N N . ILE A 1 103 ? -19.165 -4.477 19.799 1.00 94.94 103 ILE A N 1
ATOM 756 C CA . ILE A 1 103 ? -18.040 -3.714 19.238 1.00 94.94 103 ILE A CA 1
ATOM 757 C C . ILE A 1 103 ? -16.741 -4.528 19.313 1.00 94.94 103 ILE A C 1
ATOM 759 O O . ILE A 1 103 ? -15.973 -4.564 18.358 1.00 94.94 103 ILE A O 1
ATOM 763 N N . THR A 1 104 ? -16.492 -5.218 20.427 1.00 94.19 104 THR A N 1
ATOM 764 C CA . THR A 1 104 ? -15.271 -6.018 20.614 1.00 94.19 104 THR A CA 1
ATOM 765 C C . THR A 1 104 ? -15.225 -7.230 19.684 1.00 94.19 104 THR A C 1
ATOM 767 O O . THR A 1 104 ? -14.164 -7.553 19.154 1.00 94.19 104 THR A O 1
ATOM 770 N N . LEU A 1 105 ? -16.362 -7.896 19.468 1.00 95.75 105 LEU A N 1
ATOM 771 C CA . LEU A 1 105 ? -16.466 -8.998 18.511 1.00 95.75 105 LEU A CA 1
ATOM 772 C C . LEU A 1 105 ? -16.246 -8.502 17.080 1.00 95.75 105 LEU A C 1
ATOM 774 O O . LEU A 1 105 ? -15.425 -9.079 16.374 1.00 95.75 105 LEU A O 1
ATOM 778 N N . ALA A 1 106 ? -16.882 -7.390 16.702 1.00 94.44 106 ALA A N 1
ATOM 779 C CA . ALA A 1 106 ? -16.686 -6.768 15.396 1.00 94.44 106 ALA A CA 1
ATOM 780 C C . ALA A 1 106 ? -15.218 -6.368 15.162 1.00 94.44 106 ALA A C 1
ATOM 782 O O . ALA A 1 106 ? -14.668 -6.644 14.102 1.00 94.44 106 AL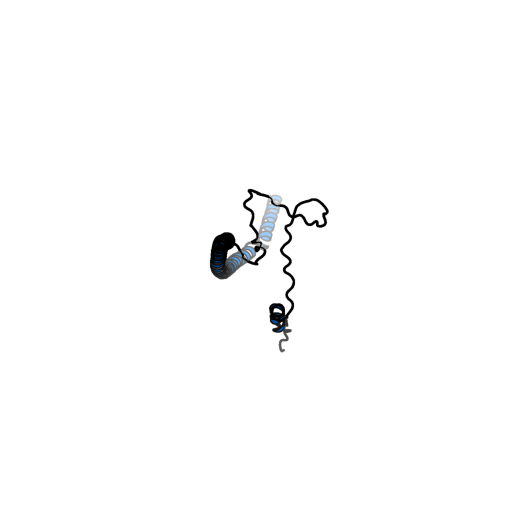A A O 1
ATOM 783 N N . ILE A 1 107 ? -14.546 -5.797 16.170 1.00 93.31 107 ILE A N 1
ATOM 784 C CA . ILE A 1 107 ? -13.102 -5.514 16.116 1.00 93.31 107 ILE A CA 1
ATOM 785 C C . ILE A 1 107 ? -12.296 -6.809 15.952 1.00 93.31 107 ILE A C 1
ATOM 787 O O . ILE A 1 107 ? -11.322 -6.836 15.206 1.00 93.31 107 ILE A O 1
ATOM 791 N N . GLY A 1 108 ? -12.680 -7.887 16.639 1.00 94.50 108 GLY A N 1
ATOM 792 C CA . GLY A 1 108 ? -12.017 -9.185 16.520 1.00 94.50 108 GLY A CA 1
ATOM 793 C C . GLY A 1 108 ? -12.085 -9.764 15.105 1.00 94.50 108 GLY A C 1
ATOM 794 O O . GLY A 1 108 ? -11.072 -10.254 14.595 1.00 94.50 108 GLY A O 1
ATOM 795 N N . ASP A 1 109 ? -13.251 -9.674 14.469 1.00 94.44 109 ASP A N 1
ATOM 796 C CA . ASP A 1 109 ? -13.462 -10.135 13.096 1.00 94.44 109 ASP A CA 1
ATOM 797 C C . ASP A 1 109 ? -12.725 -9.235 12.089 1.00 94.44 109 ASP A C 1
ATOM 799 O O . ASP A 1 109 ? -11.978 -9.740 11.251 1.00 94.44 109 ASP A O 1
ATOM 803 N N . GLU A 1 110 ? -12.801 -7.911 12.250 1.00 91.44 110 GLU A N 1
ATOM 804 C CA . GLU A 1 110 ? -12.093 -6.937 11.407 1.00 91.44 110 GLU A CA 1
ATOM 805 C C . GLU A 1 110 ? -10.565 -7.084 11.503 1.00 91.44 110 GLU A C 1
ATOM 807 O O . GLU A 1 110 ? -9.871 -7.000 10.494 1.00 91.44 110 GLU A O 1
ATOM 812 N N . ILE A 1 111 ? -10.004 -7.354 12.692 1.00 93.44 111 ILE A N 1
ATOM 813 C CA . ILE A 1 111 ? -8.561 -7.618 12.855 1.00 93.44 111 ILE A CA 1
ATOM 814 C C . ILE A 1 111 ? -8.162 -8.895 12.115 1.00 93.44 111 ILE A C 1
ATOM 816 O O . ILE A 1 111 ? -7.102 -8.944 11.485 1.00 93.44 111 ILE A O 1
ATOM 820 N N . ARG A 1 112 ? -8.989 -9.943 12.183 1.00 91.00 112 ARG A N 1
ATOM 821 C CA . ARG A 1 112 ? -8.725 -11.205 11.483 1.00 91.00 112 ARG A CA 1
ATOM 822 C C . ARG A 1 112 ? -8.775 -11.013 9.971 1.00 91.00 112 ARG A C 1
ATOM 824 O O . ARG A 1 112 ? -7.896 -11.517 9.272 1.00 91.00 112 ARG A O 1
ATOM 831 N N . ASP A 1 113 ? -9.744 -10.254 9.478 1.00 92.69 113 ASP A N 1
ATOM 832 C CA . ASP A 1 113 ? -9.867 -9.952 8.055 1.00 92.69 113 ASP A CA 1
ATOM 833 C C . ASP A 1 113 ? -8.779 -8.981 7.574 1.00 92.69 113 ASP A C 1
ATOM 835 O O . ASP A 1 113 ? -8.162 -9.226 6.538 1.00 92.69 113 ASP A O 1
ATOM 839 N N . SER A 1 114 ? -8.412 -7.980 8.379 1.00 90.75 114 SER A N 1
ATOM 840 C CA . SER A 1 114 ? -7.249 -7.108 8.153 1.00 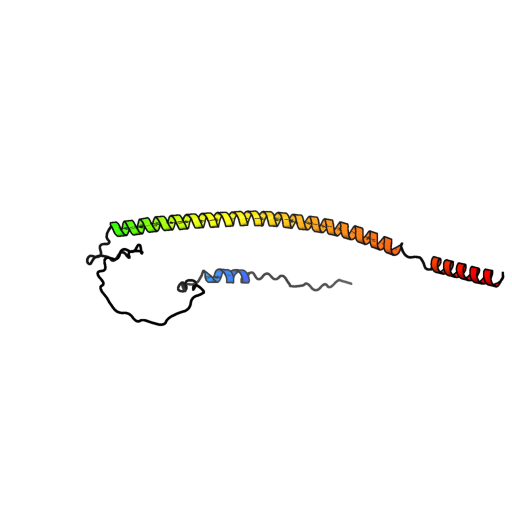90.75 114 SER A CA 1
ATOM 841 C C . SER A 1 114 ? -5.941 -7.899 8.104 1.00 90.75 114 SER A C 1
ATOM 843 O O . SER A 1 114 ? -5.066 -7.591 7.298 1.00 90.75 114 SER A O 1
ATOM 845 N N . THR A 1 115 ? -5.805 -8.947 8.923 1.00 88.94 115 THR A N 1
ATOM 846 C CA . THR A 1 115 ? -4.633 -9.837 8.909 1.00 88.94 115 THR A CA 1
ATOM 847 C C . THR A 1 115 ? -4.586 -10.659 7.622 1.00 88.94 115 THR A C 1
ATOM 849 O O . THR A 1 115 ? -3.547 -10.706 6.973 1.00 88.94 115 THR A O 1
ATOM 852 N N . ARG A 1 116 ? -5.715 -11.231 7.186 1.00 89.69 116 ARG A N 1
ATOM 853 C CA . ARG A 1 116 ? -5.809 -11.953 5.902 1.00 89.69 116 ARG A CA 1
ATOM 854 C C . ARG A 1 116 ? -5.524 -11.046 4.705 1.00 89.69 116 ARG A C 1
ATOM 856 O O . ARG A 1 116 ? -4.835 -11.449 3.771 1.00 89.69 116 ARG A O 1
ATOM 863 N N . LEU A 1 117 ? -6.033 -9.814 4.732 1.00 89.81 117 LEU A N 1
ATOM 864 C CA . LEU A 1 117 ? -5.729 -8.807 3.717 1.00 89.81 117 LEU A CA 1
ATOM 865 C C . LEU A 1 117 ? -4.248 -8.430 3.736 1.00 89.81 117 LEU A C 1
ATOM 867 O O . LEU A 1 117 ? -3.643 -8.335 2.674 1.00 89.81 117 LEU A O 1
ATOM 871 N N . ALA A 1 118 ? -3.645 -8.256 4.913 1.00 91.12 118 ALA A N 1
ATOM 872 C CA . ALA A 1 118 ? -2.218 -7.977 5.047 1.00 91.12 118 ALA A CA 1
ATOM 873 C C . ALA A 1 118 ? -1.344 -9.125 4.512 1.00 91.12 118 ALA A C 1
ATOM 875 O O . ALA A 1 118 ? -0.355 -8.868 3.824 1.00 91.12 118 ALA A O 1
ATOM 876 N N . GLU A 1 119 ? -1.727 -10.380 4.760 1.00 88.31 119 GLU A N 1
ATOM 877 C CA . GLU A 1 119 ? -1.075 -11.559 4.177 1.00 88.31 119 GLU A CA 1
ATOM 878 C C . GLU A 1 119 ? -1.179 -11.547 2.642 1.00 88.31 119 GLU A C 1
ATOM 880 O O . GLU A 1 119 ? -0.164 -11.654 1.955 1.00 88.31 119 GLU A O 1
ATOM 885 N N . GLY A 1 120 ? -2.371 -11.296 2.086 1.00 90.31 120 GLY A N 1
ATOM 886 C CA . GLY A 1 120 ? -2.552 -11.158 0.634 1.00 90.31 120 GLY A CA 1
ATOM 887 C C . GLY A 1 120 ? -1.804 -9.960 0.028 1.00 90.31 120 GLY A C 1
ATOM 888 O O . GLY A 1 120 ? -1.325 -10.015 -1.110 1.00 90.31 120 GLY A O 1
ATOM 889 N N . LEU A 1 121 ? -1.644 -8.873 0.787 1.00 90.69 121 LEU A N 1
ATOM 890 C CA . LEU A 1 121 ? -0.860 -7.710 0.374 1.00 90.69 121 LEU A CA 1
ATOM 891 C C . LEU A 1 121 ? 0.624 -8.050 0.233 1.00 90.69 121 LEU A C 1
ATOM 893 O O . LEU A 1 121 ? 1.244 -7.595 -0.726 1.00 90.69 121 LEU A O 1
ATOM 897 N N . ASN A 1 122 ? 1.187 -8.878 1.115 1.00 90.31 122 ASN A N 1
ATOM 898 C CA . ASN A 1 122 ? 2.575 -9.320 0.980 1.00 90.31 122 ASN A CA 1
ATOM 899 C C . ASN A 1 122 ? 2.811 -10.018 -0.373 1.00 90.31 122 ASN A C 1
ATOM 901 O O . ASN A 1 122 ? 3.727 -9.651 -1.111 1.00 90.31 122 ASN A O 1
ATOM 905 N N . ASP A 1 123 ? 1.925 -10.941 -0.750 1.00 93.19 123 ASP A N 1
ATOM 906 C CA . ASP A 1 123 ? 2.033 -11.685 -2.009 1.00 93.19 123 ASP A CA 1
ATOM 907 C C . ASP A 1 123 ? 1.884 -10.778 -3.240 1.00 93.19 123 ASP A C 1
ATOM 909 O O . ASP A 1 123 ? 2.627 -10.898 -4.225 1.00 93.19 123 ASP A O 1
ATOM 913 N N . THR A 1 124 ? 0.946 -9.825 -3.198 1.00 91.88 124 THR A N 1
ATOM 914 C CA . THR A 1 124 ? 0.778 -8.846 -4.287 1.00 91.88 124 THR A CA 1
ATOM 915 C C . THR A 1 124 ? 1.967 -7.890 -4.398 1.00 91.88 124 THR A C 1
ATOM 917 O O . THR A 1 124 ? 2.385 -7.570 -5.520 1.00 91.88 124 THR A O 1
ATOM 920 N N . PHE A 1 125 ? 2.567 -7.473 -3.278 1.00 94.81 125 PHE A N 1
ATOM 921 C CA . PHE A 1 125 ? 3.781 -6.659 -3.273 1.00 94.81 125 PHE A CA 1
ATOM 922 C C . PHE A 1 125 ? 4.982 -7.420 -3.822 1.00 94.81 125 PHE A C 1
ATOM 924 O O . PHE A 1 125 ? 5.712 -6.867 -4.648 1.00 94.81 125 PHE A O 1
ATOM 931 N N . ASP A 1 126 ? 5.162 -8.687 -3.454 1.00 94.00 126 ASP A N 1
ATOM 932 C CA . ASP A 1 126 ? 6.235 -9.519 -3.995 1.00 94.00 126 ASP A CA 1
ATOM 933 C C . ASP A 1 126 ? 6.074 -9.735 -5.508 1.00 94.00 126 ASP A C 1
ATOM 935 O O . ASP A 1 126 ? 7.030 -9.549 -6.273 1.00 94.00 126 ASP A O 1
ATOM 939 N N . ASN A 1 127 ? 4.856 -10.013 -5.988 1.00 94.25 127 ASN A N 1
ATOM 940 C CA . ASN A 1 127 ? 4.584 -10.147 -7.424 1.00 94.25 127 ASN A CA 1
ATOM 941 C C . ASN A 1 127 ? 4.860 -8.835 -8.178 1.00 94.25 127 ASN A C 1
ATOM 943 O O . ASN A 1 127 ? 5.510 -8.822 -9.229 1.00 94.25 127 ASN A O 1
ATOM 947 N N . THR A 1 128 ? 4.424 -7.709 -7.610 1.00 95.06 128 THR A N 1
ATOM 948 C CA . THR A 1 128 ? 4.675 -6.372 -8.162 1.00 95.06 128 THR A CA 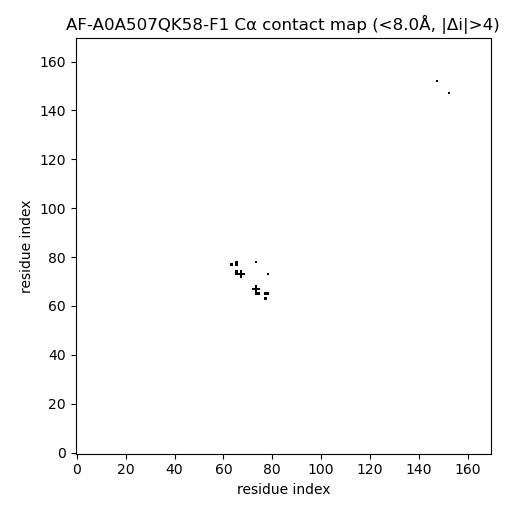1
ATOM 949 C C . THR A 1 128 ? 6.168 -6.069 -8.20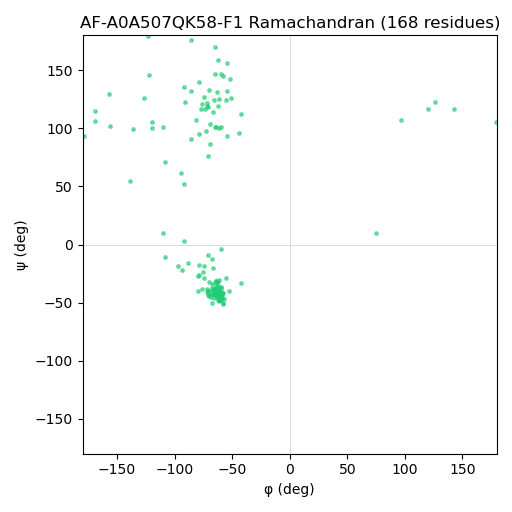1 1.00 95.06 128 THR A C 1
ATOM 951 O O . THR A 1 128 ? 6.677 -5.619 -9.227 1.00 95.06 128 THR A O 1
ATOM 954 N N . ARG A 1 129 ? 6.908 -6.391 -7.137 1.00 93.94 129 ARG A N 1
ATOM 955 C CA . ARG A 1 129 ? 8.362 -6.214 -7.063 1.00 93.94 129 ARG A CA 1
ATOM 956 C C . ARG A 1 129 ? 9.083 -6.994 -8.157 1.00 93.94 129 ARG A C 1
ATOM 958 O O . ARG A 1 129 ? 10.001 -6.456 -8.779 1.00 93.94 129 ARG A O 1
ATOM 965 N N . VAL A 1 130 ? 8.675 -8.235 -8.423 1.00 95.69 130 VAL A N 1
ATOM 966 C CA . VAL A 1 130 ? 9.233 -9.050 -9.516 1.00 95.69 130 VAL A CA 1
ATOM 967 C C . VAL A 1 130 ? 8.942 -8.412 -10.876 1.00 95.69 130 VAL A C 1
ATOM 969 O O . VAL A 1 130 ? 9.854 -8.277 -11.696 1.00 95.69 130 VAL A O 1
ATOM 972 N N . ARG A 1 131 ? 7.706 -7.951 -11.109 1.00 94.31 131 ARG A N 1
ATOM 973 C CA . ARG A 1 131 ? 7.323 -7.274 -12.359 1.00 94.31 131 ARG A CA 1
ATOM 974 C C . ARG A 1 131 ? 8.115 -5.988 -12.580 1.00 94.31 131 ARG A C 1
ATOM 976 O O . ARG A 1 131 ? 8.675 -5.814 -13.659 1.00 94.31 131 ARG A O 1
ATOM 983 N N . VAL A 1 132 ? 8.223 -5.137 -11.559 1.00 94.88 132 VAL A N 1
ATOM 984 C CA . VAL A 1 132 ? 8.979 -3.873 -11.603 1.00 94.88 132 VAL A CA 1
ATOM 985 C C . VAL A 1 132 ? 10.466 -4.129 -11.834 1.00 94.88 132 VAL A C 1
ATOM 987 O O . VAL A 1 132 ? 11.088 -3.475 -12.665 1.00 94.88 132 VAL A O 1
ATOM 990 N N . ARG A 1 133 ? 11.054 -5.136 -11.178 1.00 93.62 133 ARG A N 1
ATOM 991 C CA . ARG A 1 133 ? 12.429 -5.554 -11.493 1.00 93.62 133 ARG A CA 1
ATOM 992 C C . ARG A 1 133 ? 12.565 -5.987 -12.951 1.00 93.62 133 ARG A C 1
ATOM 994 O O . ARG A 1 133 ? 13.542 -5.632 -13.601 1.00 93.62 133 ARG A O 1
ATOM 1001 N N . GLY A 1 134 ? 11.586 -6.714 -13.485 1.00 93.38 134 GLY A N 1
ATOM 1002 C CA . GLY A 1 134 ? 11.565 -7.137 -14.883 1.00 93.38 134 GLY A CA 1
ATOM 1003 C C . GLY A 1 134 ? 11.453 -5.983 -15.885 1.00 93.38 134 GLY A C 1
ATOM 1004 O O . GLY A 1 134 ? 12.097 -6.035 -16.936 1.00 93.38 134 GLY A O 1
ATOM 1005 N N . THR A 1 135 ? 10.661 -4.948 -15.588 1.00 92.69 135 THR A N 1
ATOM 1006 C CA . THR A 1 135 ? 10.565 -3.742 -16.431 1.00 92.69 135 THR A CA 1
ATOM 1007 C C . THR A 1 135 ? 11.841 -2.911 -16.343 1.00 92.69 135 THR A C 1
ATOM 1009 O O . THR A 1 135 ? 12.379 -2.528 -17.379 1.00 92.69 135 THR A O 1
ATOM 1012 N N . MET A 1 136 ? 12.391 -2.726 -15.140 1.00 87.62 136 MET A N 1
ATOM 1013 C CA . MET A 1 136 ? 13.640 -1.994 -14.919 1.00 87.62 136 MET A CA 1
ATOM 1014 C C . MET A 1 136 ? 14.824 -2.676 -15.612 1.00 87.62 136 MET A C 1
ATOM 1016 O O . MET A 1 136 ? 15.609 -2.020 -16.285 1.00 87.62 136 MET A O 1
ATOM 1020 N N . ASN A 1 137 ? 14.918 -4.006 -15.548 1.00 91.44 137 ASN A N 1
ATOM 1021 C CA . ASN A 1 137 ? 15.989 -4.747 -16.216 1.00 91.44 137 ASN A CA 1
ATOM 1022 C C . ASN A 1 137 ? 15.876 -4.680 -17.754 1.00 91.44 137 ASN A C 1
ATOM 1024 O O . ASN A 1 137 ? 16.882 -4.621 -18.460 1.00 91.44 137 ASN A O 1
ATOM 1028 N N . ARG A 1 138 ? 14.648 -4.645 -18.295 1.00 86.62 138 ARG A N 1
ATOM 1029 C CA . ARG A 1 138 ? 14.410 -4.380 -19.726 1.00 86.62 138 ARG A CA 1
ATOM 1030 C C . ARG A 1 138 ? 14.792 -2.952 -20.112 1.00 86.62 138 ARG A C 1
ATOM 1032 O O . ARG A 1 138 ? 15.390 -2.762 -21.167 1.00 86.62 138 ARG A O 1
ATOM 1039 N N . MET A 1 139 ? 14.485 -1.976 -19.261 1.00 83.75 139 MET A N 1
ATOM 1040 C CA . MET A 1 139 ? 14.862 -0.577 -19.455 1.00 83.75 139 MET A CA 1
ATOM 1041 C C . MET A 1 139 ? 16.383 -0.389 -19.446 1.00 83.75 139 MET A C 1
ATOM 1043 O O . MET A 1 139 ? 16.897 0.270 -20.341 1.00 83.75 139 MET A O 1
ATOM 1047 N N . LEU A 1 140 ? 17.109 -1.009 -18.511 1.00 83.81 140 LEU A N 1
ATOM 1048 C CA . LEU A 1 140 ? 18.577 -0.953 -18.471 1.00 83.81 140 LEU A CA 1
ATOM 1049 C C . LEU A 1 140 ? 19.198 -1.509 -19.760 1.00 83.81 140 LEU A C 1
ATOM 1051 O O . LEU A 1 140 ? 20.031 -0.848 -20.371 1.00 83.81 140 LEU A O 1
ATOM 1055 N N . ARG A 1 141 ? 18.709 -2.653 -20.259 1.00 81.38 141 ARG A N 1
ATOM 1056 C CA . ARG A 1 141 ? 19.159 -3.193 -21.557 1.00 81.38 141 ARG A CA 1
ATOM 1057 C C . ARG A 1 141 ? 18.825 -2.289 -22.743 1.00 81.38 141 ARG A C 1
ATOM 1059 O O . ARG A 1 141 ? 19.549 -2.301 -23.736 1.00 81.38 141 ARG A O 1
ATOM 1066 N N . MET A 1 142 ? 17.714 -1.552 -22.686 1.00 72.00 142 MET A N 1
ATOM 1067 C CA . MET A 1 142 ? 17.388 -0.564 -23.716 1.00 72.00 142 MET A CA 1
ATOM 1068 C C . MET A 1 142 ? 18.303 0.653 -23.620 1.00 72.00 142 MET A C 1
ATOM 1070 O O . MET A 1 142 ? 18.776 1.100 -24.655 1.00 72.00 142 MET A O 1
ATOM 1074 N N . ALA A 1 143 ? 18.619 1.142 -22.422 1.00 76.44 143 ALA A N 1
ATOM 1075 C CA . ALA A 1 143 ? 19.564 2.239 -22.227 1.00 76.44 143 ALA A CA 1
ATOM 1076 C C . ALA A 1 143 ? 20.977 1.883 -22.722 1.00 76.44 143 ALA A C 1
ATOM 1078 O O . ALA A 1 143 ? 21.600 2.681 -23.411 1.00 76.44 143 ALA A O 1
ATOM 1079 N N . GLU A 1 144 ? 21.448 0.660 -22.467 1.00 71.31 144 GLU A N 1
ATOM 1080 C CA . GLU A 1 144 ? 22.745 0.173 -22.964 1.00 71.31 144 GLU A CA 1
ATOM 1081 C C . GLU A 1 144 ? 22.823 0.114 -24.497 1.00 71.31 144 GLU A C 1
ATOM 1083 O O . GLU A 1 144 ? 23.890 0.297 -25.079 1.00 71.31 144 GLU A O 1
ATOM 1088 N N . ARG A 1 145 ? 21.696 -0.152 -25.168 1.00 67.00 145 ARG A N 1
ATOM 1089 C CA . ARG A 1 145 ? 21.624 -0.250 -26.636 1.00 67.00 145 ARG A CA 1
ATOM 1090 C C . ARG A 1 145 ? 21.234 1.065 -27.308 1.00 67.00 145 ARG A C 1
ATOM 1092 O O . ARG A 1 145 ? 21.537 1.256 -28.481 1.00 67.00 145 ARG A O 1
ATOM 1099 N N . THR A 1 146 ? 20.592 1.970 -26.575 1.00 66.50 146 THR A N 1
ATOM 1100 C CA . THR A 1 146 ? 20.150 3.289 -27.044 1.00 66.50 146 THR A CA 1
ATOM 1101 C C . THR A 1 146 ? 21.220 4.319 -26.701 1.00 66.50 146 THR A C 1
ATOM 1103 O O . THR A 1 146 ? 21.012 5.250 -25.933 1.00 66.50 146 THR A O 1
ATOM 1106 N N . GLY A 1 147 ? 22.408 4.119 -27.256 1.00 67.75 147 GLY A N 1
ATOM 1107 C CA . GLY A 1 147 ? 23.473 5.109 -27.273 1.00 67.75 147 GLY A CA 1
ATOM 1108 C C . GLY A 1 147 ? 23.911 5.283 -28.715 1.00 67.75 147 GLY A C 1
ATOM 1109 O O . GLY A 1 147 ? 24.232 4.298 -29.380 1.00 67.75 147 GLY A O 1
ATOM 1110 N N . VAL A 1 148 ? 23.919 6.518 -29.222 1.00 73.06 148 VAL A N 1
ATOM 1111 C CA . VAL A 1 148 ? 24.559 6.808 -30.510 1.00 73.06 148 VAL A CA 1
ATOM 1112 C C . VAL A 1 148 ? 26.043 6.516 -30.326 1.00 73.06 148 VAL A C 1
ATOM 1114 O O . VAL A 1 148 ? 26.763 7.270 -29.675 1.00 73.06 148 VAL A O 1
ATOM 1117 N N . GLY A 1 149 ? 26.478 5.356 -30.818 1.00 80.12 149 GLY A N 1
ATOM 1118 C CA . GLY A 1 149 ? 27.843 4.894 -30.625 1.00 80.12 149 GLY A CA 1
ATOM 1119 C C . GLY A 1 149 ? 28.840 5.906 -31.182 1.00 80.12 149 GLY A C 1
ATOM 1120 O O . GLY A 1 149 ? 28.604 6.513 -32.225 1.00 80.12 149 GLY A O 1
ATOM 1121 N N . TRP A 1 150 ? 29.990 6.029 -30.520 1.00 82.06 150 TRP A N 1
ATOM 1122 C CA . TRP A 1 150 ? 31.135 6.856 -30.933 1.00 82.06 150 TRP A CA 1
ATOM 1123 C C . TRP A 1 150 ? 31.451 6.783 -32.444 1.00 82.06 150 TRP A C 1
ATOM 1125 O O . TRP A 1 150 ? 31.829 7.776 -33.059 1.00 82.06 150 TRP A O 1
ATOM 1135 N N . ARG A 1 151 ? 31.217 5.623 -33.073 1.00 80.50 151 ARG A N 1
ATOM 1136 C CA . ARG A 1 151 ? 31.421 5.385 -34.513 1.00 80.50 151 ARG A CA 1
ATOM 1137 C C . ARG A 1 151 ? 30.512 6.241 -35.409 1.00 80.50 151 ARG A C 1
ATOM 1139 O O . ARG A 1 151 ? 30.955 6.663 -36.471 1.00 80.50 151 ARG A O 1
ATOM 1146 N N . VAL A 1 152 ? 29.272 6.511 -34.991 1.00 88.88 152 VAL A N 1
ATOM 1147 C CA . VAL A 1 152 ? 28.331 7.378 -35.727 1.00 88.88 152 VAL A CA 1
ATOM 1148 C C . VAL A 1 152 ? 28.776 8.835 -35.642 1.00 88.88 152 VAL A C 1
ATOM 1150 O O . VAL A 1 152 ? 28.745 9.540 -36.644 1.00 88.88 152 VAL A O 1
ATOM 1153 N N . TRP A 1 153 ? 29.265 9.263 -34.474 1.00 90.44 153 TRP A N 1
ATOM 1154 C CA . TRP A 1 153 ? 29.835 10.600 -34.285 1.00 90.44 153 TRP A CA 1
ATOM 1155 C C . TRP A 1 153 ? 31.074 10.826 -35.158 1.00 90.44 153 TRP A C 1
ATOM 1157 O O . TRP A 1 153 ? 31.170 11.855 -35.823 1.00 90.44 153 TRP A O 1
ATOM 1167 N N . LEU A 1 154 ? 31.985 9.847 -35.215 1.00 91.25 154 LEU A N 1
ATOM 1168 C CA . LEU A 1 154 ? 33.128 9.880 -36.131 1.00 91.25 154 LEU A CA 1
ATOM 1169 C C . LEU A 1 154 ? 32.680 9.990 -37.591 1.00 91.25 154 LEU A C 1
ATOM 1171 O O . LEU A 1 154 ? 33.140 10.880 -38.296 1.00 91.25 154 LEU A O 1
ATOM 1175 N N . GLY A 1 155 ? 31.757 9.130 -38.035 1.00 93.56 155 GLY A N 1
ATOM 1176 C CA . GLY A 1 155 ? 31.252 9.155 -39.410 1.00 93.56 155 GLY A CA 1
ATOM 1177 C C . GLY A 1 155 ? 30.584 10.482 -39.780 1.00 93.56 155 GLY A C 1
ATOM 1178 O O . GLY A 1 155 ? 30.834 11.008 -40.862 1.00 93.56 155 GLY A O 1
ATOM 1179 N N . PHE A 1 156 ? 29.795 11.059 -38.869 1.00 92.38 156 PHE A N 1
ATOM 1180 C CA . PHE A 1 156 ? 29.176 12.372 -39.050 1.00 92.38 156 PHE A CA 1
ATOM 1181 C C . PHE A 1 156 ? 30.224 13.481 -39.197 1.00 92.38 156 PHE A C 1
ATOM 1183 O O . PHE A 1 156 ? 30.165 14.252 -40.153 1.00 92.38 156 PHE A O 1
ATOM 1190 N N . PHE A 1 157 ? 31.228 13.527 -38.315 1.00 93.56 157 PHE A N 1
ATOM 1191 C CA . PHE A 1 157 ? 32.319 14.501 -38.420 1.00 93.56 157 PHE A CA 1
ATOM 1192 C C . PHE A 1 157 ? 33.107 14.354 -39.717 1.00 93.56 157 PHE A C 1
ATOM 1194 O O . PHE A 1 157 ? 33.400 15.350 -40.372 1.00 93.56 157 PHE A O 1
ATOM 1201 N N . THR A 1 158 ? 33.438 13.122 -40.101 1.00 94.69 158 THR A N 1
ATOM 1202 C CA . THR A 1 158 ? 34.152 12.850 -41.348 1.00 94.69 158 THR A CA 1
ATOM 1203 C C . THR A 1 158 ? 33.334 13.298 -42.559 1.00 94.69 158 THR A C 1
ATOM 1205 O O . THR A 1 158 ? 33.880 13.951 -43.443 1.00 94.69 158 THR A O 1
ATOM 1208 N N . ALA A 1 159 ? 32.027 13.025 -42.589 1.00 94.75 159 ALA A N 1
ATOM 1209 C CA . ALA A 1 159 ? 31.146 13.477 -43.665 1.00 94.75 159 ALA A CA 1
ATOM 1210 C C . ALA A 1 159 ? 31.077 15.013 -43.757 1.00 94.75 159 ALA A C 1
ATOM 1212 O O . ALA A 1 159 ? 31.197 15.566 -44.849 1.00 94.75 159 ALA A O 1
ATOM 1213 N N . VAL A 1 160 ? 30.953 15.706 -42.619 1.00 94.62 160 VAL A N 1
ATOM 1214 C CA . VAL A 1 160 ? 30.975 17.179 -42.565 1.00 94.62 160 VAL A CA 1
ATOM 1215 C C . VAL A 1 160 ? 32.325 17.728 -43.034 1.00 94.62 160 VAL A C 1
ATOM 1217 O O . VAL A 1 160 ? 32.358 18.672 -43.819 1.00 94.62 160 VAL A O 1
ATOM 1220 N N . PHE A 1 161 ? 33.436 17.119 -42.613 1.00 94.88 161 PHE A N 1
ATOM 1221 C CA . PHE A 1 161 ? 34.779 17.508 -43.047 1.00 94.88 161 PHE A CA 1
ATOM 1222 C C . PHE A 1 161 ? 34.947 17.388 -44.568 1.00 94.88 161 PHE A C 1
ATOM 1224 O O . PHE A 1 161 ? 35.408 18.330 -45.210 1.00 94.88 161 PHE A O 1
ATOM 1231 N N . PHE A 1 162 ? 34.514 16.273 -45.165 1.00 94.75 162 PHE A N 1
ATOM 1232 C CA . PHE A 1 162 ? 34.546 16.103 -46.620 1.00 94.75 162 PHE A CA 1
ATOM 1233 C C . PHE A 1 162 ? 33.666 17.116 -47.354 1.00 94.75 162 PHE A C 1
ATOM 1235 O O . PHE A 1 162 ? 34.060 17.582 -48.419 1.00 94.75 162 PHE A O 1
ATOM 1242 N N . LEU A 1 163 ? 32.515 17.494 -46.790 1.00 94.19 163 LEU A N 1
ATOM 1243 C CA . LEU A 1 163 ? 31.641 18.514 -47.375 1.00 94.19 163 LEU A CA 1
ATOM 1244 C C . LEU A 1 163 ? 32.324 19.890 -47.391 1.00 94.19 163 LEU A C 1
ATOM 1246 O O . LEU A 1 163 ? 32.290 20.571 -48.412 1.00 94.19 163 LEU A O 1
ATOM 1250 N N . PHE A 1 164 ? 33.009 20.265 -46.306 1.00 93.81 164 PHE A N 1
ATOM 1251 C CA . PHE A 1 164 ? 33.818 21.489 -46.260 1.00 93.81 164 PHE A CA 1
ATOM 1252 C C . PHE A 1 164 ? 34.947 21.484 -47.292 1.00 93.81 164 PHE A C 1
ATOM 1254 O O . PHE A 1 164 ? 35.129 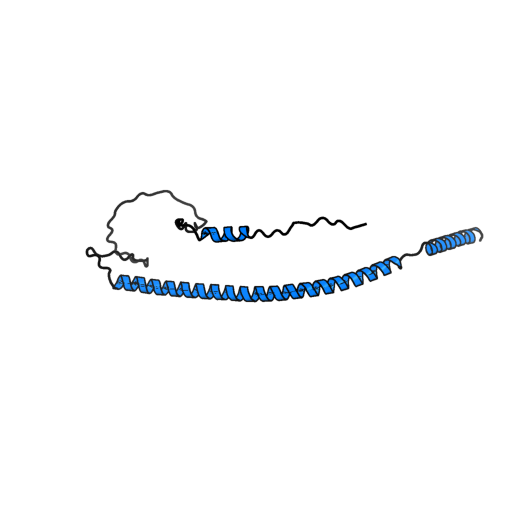22.476 -47.991 1.00 93.81 164 PHE A O 1
ATOM 1261 N N . VAL A 1 165 ? 35.683 20.374 -47.416 1.00 93.94 165 VAL A N 1
ATOM 1262 C CA . VAL A 1 165 ? 36.743 20.240 -48.429 1.00 93.94 165 VAL A CA 1
ATOM 1263 C C . VAL A 1 165 ? 36.160 20.323 -49.838 1.00 93.94 165 VAL A C 1
ATOM 1265 O O . VAL A 1 165 ? 36.722 21.015 -50.676 1.00 93.94 165 VAL A O 1
ATOM 1268 N N . TYR A 1 166 ? 35.029 19.664 -50.097 1.00 94.81 166 TYR A N 1
ATOM 1269 C CA . TYR A 1 166 ? 34.359 19.705 -51.395 1.00 94.81 166 TYR A CA 1
ATOM 1270 C C . TYR A 1 166 ? 33.925 21.126 -51.775 1.00 94.81 166 TYR A C 1
ATOM 1272 O O . TYR A 1 166 ? 34.243 21.567 -52.871 1.00 94.81 166 TYR A O 1
ATOM 1280 N N . VAL A 1 167 ? 33.269 21.858 -50.865 1.00 93.62 167 VAL A N 1
ATOM 1281 C CA . VAL A 1 167 ? 32.864 23.261 -51.086 1.00 93.62 167 VAL A CA 1
ATOM 1282 C C . VAL A 1 167 ? 34.066 24.191 -51.240 1.00 93.62 167 VAL A C 1
ATOM 1284 O O . VAL A 1 167 ? 33.986 25.168 -51.967 1.00 93.62 167 VAL A O 1
ATOM 1287 N N . TRP A 1 168 ? 35.175 23.923 -50.553 1.00 90.12 168 TRP A N 1
ATOM 1288 C CA . TRP A 1 168 ? 36.389 24.730 -50.683 1.00 90.12 168 TRP A CA 1
ATOM 1289 C C . TRP A 1 168 ? 37.143 24.464 -51.995 1.00 90.12 168 TRP A C 1
ATOM 1291 O O . TRP A 1 168 ? 37.831 25.349 -52.496 1.00 90.12 168 TRP A O 1
ATOM 1301 N N . LEU A 1 169 ? 37.034 23.246 -52.537 1.00 81.12 169 LEU A N 1
ATOM 1302 C CA . LEU A 1 169 ? 37.669 22.842 -53.792 1.00 81.12 169 LEU A CA 1
ATOM 1303 C C . LEU A 1 169 ? 36.803 23.135 -55.036 1.00 81.12 169 LEU A C 1
ATOM 1305 O O . LEU A 1 169 ? 37.332 23.066 -56.145 1.00 81.12 169 LEU A O 1
ATOM 1309 N N . SER A 1 170 ? 35.500 23.407 -54.869 1.00 70.69 170 SER A N 1
ATOM 1310 C CA . SER A 1 170 ? 34.576 23.822 -55.941 1.00 70.69 170 SER A CA 1
ATOM 1311 C C . SER A 1 170 ? 34.519 25.338 -56.071 1.00 70.69 170 SER A C 1
ATOM 1313 O O . SER A 1 170 ? 34.623 25.831 -57.212 1.00 70.69 170 SER A O 1
#

Radius of gyration: 42.86 Å; Cα contacts (8 Å, |Δi|>4): 12; chains: 1; bounding box: 82×50×122 Å

Solvent-accessible surface area (backbone atoms only — not comparable to full-atom values): 11049 Å² total; per-residue (Å²): 138,86,87,82,80,85,82,80,84,85,78,80,80,61,78,69,69,63,53,71,76,54,53,84,75,72,64,100,70,86,74,79,84,77,72,84,78,82,87,83,85,90,84,88,88,86,84,84,90,77,94,73,95,73,92,67,97,68,96,63,102,60,91,77,76,86,70,54,45,103,82,70,50,67,56,65,72,57,52,53,52,52,48,57,48,45,51,56,50,50,51,54,50,53,52,50,51,50,53,52,47,51,54,51,51,53,49,53,53,50,50,53,51,52,47,54,49,51,56,53,46,53,55,52,49,53,53,48,51,53,51,52,50,54,52,50,55,51,46,51,57,45,54,74,66,68,54,91,49,70,67,57,56,50,51,50,52,51,52,54,51,51,48,53,52,49,64,71,74,103

Foldseek 3Di:
DDDDDDDDPPDPPDPVVVVVVVVVPPDPDDDDDPDDDDDDDDDDDDDDDDDDDDPDPDDDPDQDDQDADPVRDTDPVSVVVVVVVVVVVVVVVVVVVVVVVVVVVVVVVVVVVVVVVVVVVVVVVVVVVVVVVVVVVVVVVVVVVPDPDPVNVVVVVVVVVVVVVVVVVD

Secondary structure (DSSP, 8-state):
----PPPP------GGGTGGGTGGGSS-------PPPPP----------------------S----PPPTTSPPPHHHHHHHHHHHHHHHHHHHHHHHHHHHHHHHHHHHHHHHHHHHHHHHHHHHHHHHHHHHHHHHHHHHHHH-S--HHHHHHHHHHHHHHHHHHHH-

pLDDT: mean 72.12, std 19.54, range [31.61, 96.38]

Organism: Monascus purpureus (NCBI:txid5098)

Sequence (170 aa):
MASRFPRSTLHQRDPRAASSLFESYTGDSRPTSRSPARVGGYGGYPGSGSDGYVNGRGTGAGYRTATPNSKGQYSDAVLSSLESQNDAEVEGISAKVRALKEITLAIGDEIRDSTRLAEGLNDTFDNTRVRVRGTMNRMLRMAERTGVGWRVWLGFFTAVFFLFVYVWLS

Mean predicted aligned error: 21.31 Å